Protein AF-A0A2W4S4G4-F1 (afdb_monomer_lite)

Foldseek 3Di:
DDDDDPPPDDDDPPPPDQDPVNDDPPLQDLVNLVVLLVVLVVLLVVLVVPQDPVGGDPVSVVSNVVSVVSNVVSVVSSVVVVD

pLDDT: mean 72.46, std 14.14, range [36.59, 91.12]

Sequence (83 aa):
MMSRNPFGDAP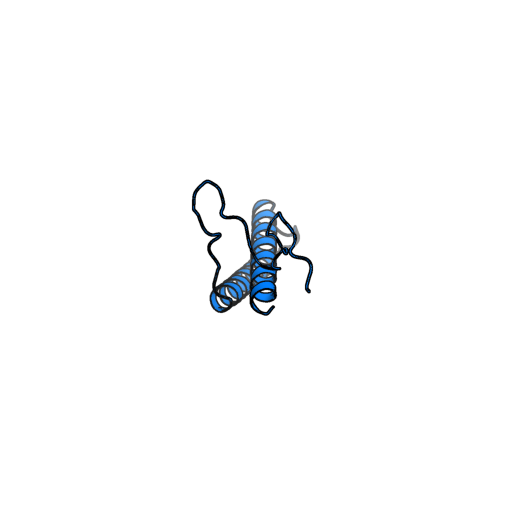FPGTSRPNPFGEEPATMAPGEAARRMEQAARKIRGLRSQLGSEGLTLHGTRELIDEVAAALEAGARALRGLE

Structure (mmCIF, N/CA/C/O backbone):
data_AF-A0A2W4S4G4-F1
#
_entry.id   AF-A0A2W4S4G4-F1
#
loop_
_atom_site.group_PDB
_atom_site.id
_atom_site.type_symbol
_atom_site.label_atom_id
_atom_site.label_alt_id
_atom_site.label_comp_id
_atom_site.label_asym_id
_atom_site.label_entity_id
_atom_site.label_seq_id
_atom_site.pdbx_PDB_ins_code
_atom_site.Cartn_x
_atom_site.Cartn_y
_atom_site.Cartn_z
_atom_site.occupancy
_atom_site.B_iso_or_equiv
_atom_site.auth_seq_id
_atom_site.auth_comp_id
_atom_site.auth_asym_id
_atom_site.auth_atom_id
_atom_site.pdbx_PDB_model_num
ATOM 1 N N . MET A 1 1 ? 35.201 21.273 -41.436 1.00 36.59 1 MET A N 1
ATOM 2 C CA . MET A 1 1 ? 35.609 22.076 -40.264 1.00 36.59 1 MET A CA 1
ATOM 3 C C . MET A 1 1 ? 34.413 22.162 -39.328 1.00 36.59 1 MET A C 1
ATOM 5 O O . MET A 1 1 ? 33.467 22.866 -39.640 1.00 36.59 1 MET A O 1
ATOM 9 N N . MET A 1 2 ? 34.405 21.358 -38.263 1.00 44.22 2 MET A N 1
ATOM 10 C CA . MET A 1 2 ? 33.353 21.320 -37.240 1.00 44.22 2 MET A CA 1
ATOM 11 C C . MET A 1 2 ? 33.936 21.900 -35.951 1.00 44.22 2 MET A C 1
ATOM 13 O O . MET A 1 2 ? 34.953 21.402 -35.465 1.00 44.22 2 MET A O 1
ATOM 17 N N . SER A 1 3 ? 33.320 22.972 -35.450 1.00 52.50 3 SER A N 1
ATOM 18 C CA . SER A 1 3 ? 33.671 23.617 -34.183 1.00 52.50 3 SER A CA 1
ATOM 19 C C . SER A 1 3 ? 33.618 22.610 -33.038 1.00 52.50 3 SER A C 1
ATOM 21 O O . SER A 1 3 ? 32.564 22.048 -32.749 1.00 52.50 3 SER A O 1
ATOM 23 N N . ARG A 1 4 ? 34.762 22.387 -32.384 1.00 53.41 4 ARG A N 1
ATOM 24 C CA . ARG A 1 4 ? 34.853 21.651 -31.119 1.00 53.41 4 ARG A CA 1
ATOM 25 C C . ARG A 1 4 ? 34.585 22.620 -29.973 1.00 53.41 4 ARG A C 1
ATOM 27 O O . ARG A 1 4 ? 35.283 23.624 -29.852 1.00 53.41 4 ARG A O 1
ATOM 34 N N . ASN A 1 5 ? 33.608 22.300 -29.131 1.00 54.59 5 ASN A N 1
ATOM 35 C CA . ASN A 1 5 ? 33.423 22.974 -27.849 1.00 54.59 5 ASN A CA 1
ATOM 36 C C . ASN A 1 5 ? 34.631 22.691 -26.929 1.00 54.59 5 ASN A C 1
ATOM 38 O O . ASN A 1 5 ? 35.030 21.532 -26.813 1.00 54.59 5 ASN A O 1
ATOM 42 N N . PRO A 1 6 ? 35.193 23.703 -26.246 1.00 56.62 6 PRO A N 1
ATOM 43 C CA . PRO A 1 6 ? 36.399 23.551 -25.425 1.00 56.62 6 PRO A CA 1
ATOM 44 C C . PRO A 1 6 ? 36.160 22.955 -24.025 1.00 56.62 6 PRO A C 1
ATOM 46 O O . PRO A 1 6 ? 37.121 22.759 -23.290 1.00 56.62 6 PRO A O 1
ATOM 49 N N . PHE A 1 7 ? 34.912 22.641 -23.654 1.00 57.59 7 PHE A N 1
ATOM 50 C CA . PHE A 1 7 ? 34.547 22.150 -22.313 1.00 57.59 7 PHE A CA 1
ATOM 51 C C . PHE A 1 7 ? 33.706 20.866 -22.304 1.00 57.59 7 PHE A C 1
ATOM 53 O O . PHE A 1 7 ? 33.004 20.616 -21.338 1.00 57.59 7 PHE A O 1
ATOM 60 N N . GLY A 1 8 ? 33.777 20.050 -23.357 1.00 58.25 8 GLY A N 1
ATOM 61 C CA . GLY A 1 8 ? 33.515 18.603 -23.284 1.00 58.25 8 GLY A CA 1
ATOM 62 C C . GLY A 1 8 ? 32.135 18.058 -22.876 1.00 58.25 8 GLY A C 1
ATOM 63 O O . GLY A 1 8 ? 31.911 16.887 -23.149 1.00 58.25 8 GLY A O 1
ATOM 64 N N . ASP A 1 9 ? 31.201 18.824 -22.312 1.00 50.94 9 ASP A N 1
ATOM 65 C CA . ASP A 1 9 ? 29.954 18.262 -21.782 1.00 50.94 9 ASP A CA 1
ATOM 66 C C . ASP A 1 9 ? 28.756 18.571 -22.683 1.00 50.94 9 ASP 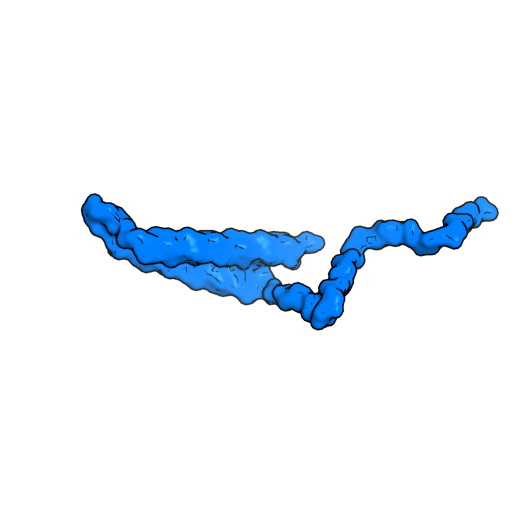A C 1
ATOM 68 O O . ASP A 1 9 ? 28.180 19.661 -22.677 1.00 50.94 9 ASP A O 1
ATOM 72 N N . ALA A 1 10 ? 28.346 17.562 -23.449 1.00 54.38 10 ALA A N 1
ATOM 73 C CA . ALA A 1 10 ? 26.935 17.393 -23.758 1.00 54.38 10 ALA A CA 1
ATOM 74 C C . ALA A 1 10 ? 26.275 16.769 -22.514 1.00 54.38 10 ALA A C 1
ATOM 76 O O . ALA A 1 10 ? 26.778 15.751 -22.032 1.00 54.38 10 ALA A O 1
ATOM 77 N N . PRO A 1 11 ? 25.175 17.317 -21.968 1.00 50.44 11 PRO A N 1
ATOM 78 C CA . PRO A 1 11 ? 24.449 16.619 -20.920 1.00 50.44 11 PRO A CA 1
ATOM 79 C C . PRO A 1 11 ? 23.836 15.355 -21.531 1.00 50.44 11 PRO A C 1
ATOM 81 O O . PRO A 1 11 ? 22.886 15.422 -22.309 1.00 50.44 11 PRO A O 1
ATOM 84 N N . PHE A 1 12 ? 24.401 14.195 -21.202 1.00 52.81 12 PHE A N 1
ATOM 85 C CA . PHE A 1 12 ? 23.750 12.918 -21.460 1.00 52.81 12 PHE A CA 1
ATOM 86 C C . PHE A 1 12 ? 22.488 12.834 -20.584 1.00 52.81 12 PHE A C 1
ATOM 88 O O . PHE A 1 12 ? 22.591 13.008 -19.365 1.00 52.81 12 PHE A O 1
ATOM 95 N N . PRO A 1 13 ? 21.300 12.561 -21.151 1.00 45.66 13 PRO A N 1
ATOM 96 C CA . PRO A 1 13 ? 20.132 12.250 -20.345 1.00 45.66 13 PRO A CA 1
ATOM 97 C C . PRO A 1 13 ? 20.363 10.865 -19.729 1.00 45.66 13 PRO A C 1
ATOM 99 O O . PRO A 1 13 ? 20.359 9.863 -20.438 1.00 45.66 13 PRO A O 1
ATOM 102 N N . GLY A 1 14 ? 20.643 10.815 -18.424 1.00 53.09 14 GLY A N 1
ATOM 103 C CA . GLY A 1 14 ? 20.775 9.551 -17.687 1.00 53.09 14 GLY A CA 1
ATOM 104 C C . GLY A 1 14 ? 21.888 9.477 -16.642 1.00 53.09 14 GLY A C 1
ATOM 105 O O . GLY A 1 14 ? 21.961 8.486 -15.921 1.00 53.09 14 GLY A O 1
ATOM 106 N N . THR A 1 15 ? 22.749 10.488 -16.491 1.00 48.88 15 THR A N 1
ATOM 107 C CA . THR A 1 15 ? 23.807 10.439 -15.469 1.00 48.88 15 THR A CA 1
ATOM 108 C C . THR A 1 15 ? 23.277 10.876 -14.105 1.00 48.88 15 THR A C 1
ATOM 110 O O . THR A 1 15 ? 23.439 12.010 -13.654 1.00 48.88 15 THR A O 1
ATOM 113 N N . SER A 1 16 ? 22.621 9.936 -13.425 1.00 57.09 16 SER A N 1
ATOM 114 C CA . SER A 1 16 ? 22.358 10.040 -11.993 1.00 57.09 16 SER A CA 1
ATOM 115 C C . SER A 1 16 ? 23.705 10.181 -11.276 1.00 57.09 16 SER A C 1
ATOM 117 O O . SER A 1 16 ? 24.526 9.265 -11.296 1.00 57.09 16 SER A O 1
ATOM 119 N N . ARG A 1 17 ? 23.979 11.360 -10.703 1.00 59.75 17 ARG A N 1
ATOM 120 C CA . ARG A 1 17 ? 25.197 11.598 -9.915 1.00 59.75 17 ARG A CA 1
ATOM 121 C C . ARG A 1 17 ? 25.251 10.577 -8.765 1.00 59.75 17 ARG A C 1
ATOM 123 O O . ARG A 1 17 ? 24.252 10.462 -8.054 1.00 59.75 17 ARG A O 1
ATOM 130 N N . PRO A 1 18 ? 26.372 9.862 -8.554 1.00 58.09 18 PRO A N 1
ATOM 131 C CA . PRO A 1 18 ? 26.511 8.964 -7.413 1.00 58.09 18 PRO A CA 1
ATOM 132 C C . PRO A 1 18 ? 26.376 9.738 -6.098 1.00 58.09 18 PRO A C 1
ATOM 134 O O . PRO A 1 18 ? 26.946 10.821 -5.943 1.00 58.09 18 PRO A O 1
ATOM 137 N N . ASN A 1 19 ? 25.615 9.188 -5.153 1.00 56.53 19 ASN A N 1
ATOM 138 C CA . ASN A 1 19 ? 25.487 9.732 -3.802 1.00 56.53 19 ASN A CA 1
ATOM 139 C C . ASN A 1 19 ? 26.877 9.706 -3.117 1.00 56.53 19 ASN A C 1
ATOM 141 O O . ASN A 1 19 ? 27.620 8.742 -3.312 1.00 56.53 19 ASN A O 1
ATOM 145 N N . PRO A 1 20 ? 27.256 10.698 -2.287 1.00 59.28 20 PRO A N 1
ATOM 146 C CA . PRO A 1 20 ? 28.603 10.803 -1.708 1.00 59.28 20 PRO A CA 1
ATOM 147 C C . PRO A 1 20 ? 28.953 9.688 -0.706 1.00 59.28 20 PRO A C 1
ATOM 149 O O . PRO A 1 20 ? 30.097 9.596 -0.272 1.00 59.28 20 PRO A O 1
ATOM 152 N N . PHE A 1 21 ? 27.988 8.831 -0.363 1.00 65.56 21 PHE A N 1
ATOM 153 C CA . PHE A 1 21 ? 28.171 7.632 0.458 1.00 65.56 21 PHE A CA 1
ATOM 154 C C . PHE A 1 21 ? 28.287 6.338 -0.365 1.00 65.56 21 PHE A C 1
ATOM 156 O O . PHE A 1 21 ? 28.324 5.258 0.211 1.00 65.56 21 PHE A O 1
ATOM 163 N N . GLY A 1 22 ? 28.338 6.420 -1.700 1.00 53.75 22 GLY A N 1
ATOM 164 C CA . GLY A 1 22 ? 28.547 5.260 -2.575 1.00 53.75 22 GLY A CA 1
ATOM 165 C C . GLY A 1 22 ? 27.388 4.259 -2.627 1.00 53.75 22 GLY A C 1
ATOM 166 O O . GLY A 1 22 ? 27.486 3.268 -3.342 1.00 53.75 22 GLY A O 1
ATOM 167 N N . GLU A 1 23 ? 26.286 4.506 -1.917 1.00 54.34 23 GLU A N 1
ATOM 168 C CA . GLU A 1 23 ? 25.072 3.710 -2.062 1.00 54.34 23 GLU A CA 1
ATOM 169 C C . GLU A 1 23 ? 24.370 4.106 -3.361 1.00 54.34 23 GLU A C 1
ATOM 171 O O . GLU A 1 23 ? 23.758 5.176 -3.470 1.00 54.34 23 GLU A O 1
ATOM 176 N N . GLU A 1 24 ? 24.470 3.231 -4.364 1.00 58.22 24 GLU A N 1
ATOM 177 C CA . GLU A 1 24 ? 23.507 3.228 -5.457 1.00 58.22 24 GLU A CA 1
ATOM 178 C C . GLU A 1 24 ? 22.107 3.108 -4.839 1.00 58.22 24 GLU A C 1
ATOM 180 O O . GLU A 1 24 ? 21.903 2.256 -3.965 1.00 58.22 24 GLU A O 1
ATOM 185 N N . PRO A 1 25 ? 21.133 3.953 -5.230 1.00 56.31 25 PRO A N 1
ATOM 186 C CA . PRO A 1 25 ? 19.770 3.774 -4.761 1.00 56.31 25 PRO A CA 1
ATOM 187 C C . PRO A 1 25 ? 19.359 2.361 -5.152 1.00 56.31 25 PRO A C 1
ATOM 189 O O . PRO A 1 25 ? 19.338 2.058 -6.341 1.00 56.31 25 PRO A O 1
ATOM 192 N N . ALA A 1 26 ? 19.087 1.505 -4.164 1.00 60.69 26 ALA A N 1
ATOM 193 C CA . ALA A 1 26 ? 18.727 0.116 -4.406 1.00 60.69 26 ALA A CA 1
ATOM 194 C C . ALA A 1 26 ? 17.576 0.076 -5.420 1.00 60.69 26 ALA A C 1
ATOM 196 O O . ALA A 1 26 ? 16.429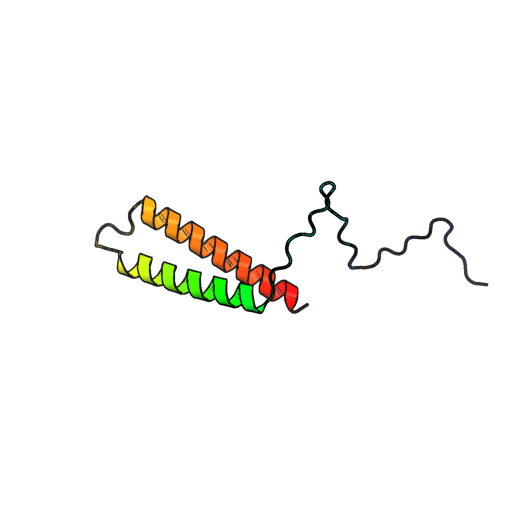 0.423 -5.110 1.00 60.69 26 ALA A O 1
ATOM 197 N N . THR A 1 27 ? 17.902 -0.272 -6.663 1.00 63.41 27 THR A N 1
ATOM 198 C CA . THR A 1 27 ? 16.948 -0.339 -7.759 1.00 63.41 27 THR A CA 1
ATOM 199 C C . THR A 1 27 ? 16.144 -1.608 -7.546 1.00 63.41 27 THR A C 1
ATOM 201 O O . THR A 1 27 ? 16.549 -2.716 -7.879 1.00 63.41 27 THR A O 1
ATOM 204 N N . MET A 1 28 ? 15.001 -1.452 -6.884 1.00 67.25 28 MET A N 1
ATOM 205 C CA . MET A 1 28 ? 14.055 -2.541 -6.686 1.00 67.25 28 MET A CA 1
ATOM 206 C C . MET A 1 28 ? 13.596 -3.043 -8.052 1.00 67.25 28 MET A C 1
ATOM 208 O O . MET A 1 28 ? 13.112 -2.255 -8.869 1.00 67.25 28 MET A O 1
ATOM 212 N N . ALA A 1 29 ? 13.733 -4.345 -8.295 1.00 74.81 29 ALA A N 1
ATOM 213 C CA . ALA A 1 29 ? 13.311 -4.925 -9.560 1.00 74.81 29 ALA A CA 1
ATOM 214 C C . ALA A 1 29 ? 11.795 -4.702 -9.760 1.00 74.81 29 ALA A C 1
ATOM 216 O O . ALA A 1 29 ? 11.033 -4.825 -8.794 1.00 74.81 29 ALA A O 1
ATOM 217 N N . PRO A 1 30 ? 11.307 -4.444 -10.989 1.00 71.00 30 PRO A N 1
ATOM 218 C CA . PRO A 1 30 ? 9.879 -4.208 -11.238 1.00 71.00 30 PRO A CA 1
ATOM 219 C C . PRO A 1 30 ? 8.960 -5.311 -10.685 1.00 71.00 30 PRO A C 1
ATOM 221 O O . PRO A 1 30 ? 7.883 -5.033 -10.157 1.00 71.00 30 PRO A O 1
ATOM 224 N N . GLY A 1 31 ? 9.411 -6.571 -10.721 1.00 73.38 31 GLY A N 1
ATOM 225 C CA . GLY A 1 31 ? 8.683 -7.700 -10.134 1.00 73.38 31 GLY A CA 1
ATOM 226 C C . GLY A 1 31 ? 8.574 -7.655 -8.603 1.00 73.38 31 GLY A C 1
ATOM 227 O O . GLY A 1 31 ? 7.569 -8.092 -8.044 1.00 73.38 31 GLY A O 1
ATOM 228 N N . GLU A 1 32 ? 9.566 -7.102 -7.905 1.00 75.25 32 GLU A N 1
ATOM 229 C CA . GLU A 1 32 ? 9.504 -6.890 -6.453 1.00 75.25 32 GLU A CA 1
ATOM 230 C C . GLU A 1 32 ? 8.573 -5.731 -6.093 1.00 75.25 32 GLU A C 1
ATOM 232 O O . GLU A 1 32 ? 7.817 -5.827 -5.123 1.00 75.25 32 GLU A O 1
ATOM 237 N N . ALA A 1 33 ? 8.567 -4.674 -6.908 1.00 75.88 33 ALA A N 1
ATOM 238 C CA . ALA A 1 33 ? 7.643 -3.559 -6.752 1.00 75.88 33 ALA A CA 1
ATOM 239 C C . ALA A 1 33 ? 6.182 -4.020 -6.891 1.00 75.88 33 ALA A C 1
ATOM 241 O O . ALA A 1 33 ? 5.363 -3.730 -6.018 1.00 75.88 33 ALA A O 1
ATOM 242 N N . ALA A 1 34 ? 5.873 -4.833 -7.909 1.00 76.06 34 ALA A N 1
ATOM 243 C CA . ALA A 1 34 ? 4.544 -5.424 -8.084 1.00 76.06 34 ALA A CA 1
ATOM 244 C C . ALA A 1 34 ? 4.116 -6.271 -6.869 1.00 76.06 34 ALA A C 1
ATOM 246 O O . ALA A 1 34 ? 3.013 -6.106 -6.345 1.00 76.06 34 ALA A O 1
ATOM 247 N N . ARG A 1 35 ? 5.016 -7.116 -6.344 1.00 81.50 35 ARG A N 1
ATOM 248 C CA . ARG A 1 35 ? 4.747 -7.916 -5.134 1.00 81.50 35 ARG A CA 1
ATOM 249 C C . ARG A 1 35 ? 4.479 -7.049 -3.903 1.00 81.50 35 ARG A C 1
ATOM 251 O O . ARG A 1 35 ? 3.586 -7.375 -3.122 1.00 81.50 35 ARG A O 1
ATOM 258 N N . ARG A 1 36 ? 5.211 -5.942 -3.721 1.00 81.19 36 ARG A N 1
ATOM 259 C CA . ARG A 1 36 ? 4.949 -4.993 -2.624 1.00 81.19 36 ARG A CA 1
ATOM 260 C C . ARG A 1 36 ? 3.579 -4.336 -2.754 1.00 81.19 36 ARG A C 1
ATOM 262 O O . ARG A 1 36 ? 2.854 -4.273 -1.764 1.00 81.19 36 ARG A O 1
ATOM 269 N N . MET A 1 37 ? 3.191 -3.915 -3.958 1.00 79.44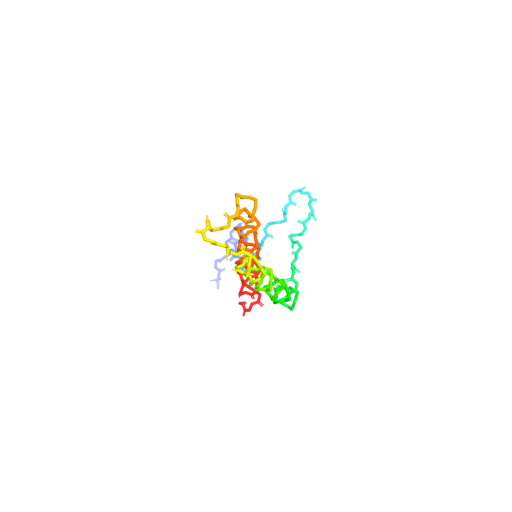 37 MET A N 1
ATOM 270 C CA . MET A 1 37 ? 1.855 -3.358 -4.202 1.00 79.44 37 MET A CA 1
ATOM 271 C C . MET A 1 37 ? 0.749 -4.363 -3.855 1.00 79.44 37 MET A C 1
ATOM 273 O O . MET A 1 37 ? -0.233 -4.004 -3.206 1.00 79.44 37 MET A O 1
ATOM 277 N N . GLU A 1 38 ? 0.914 -5.636 -4.227 1.00 83.31 38 GLU A N 1
ATOM 278 C CA . GLU A 1 38 ? -0.048 -6.687 -3.880 1.00 83.31 38 GLU A CA 1
ATOM 279 C C . GLU A 1 38 ? -0.164 -6.911 -2.367 1.00 83.31 38 GLU A C 1
ATOM 281 O O . GLU A 1 38 ? -1.272 -7.086 -1.850 1.00 83.31 38 GLU A O 1
ATOM 286 N N . GLN A 1 39 ? 0.960 -6.914 -1.646 1.00 86.19 39 GLN A N 1
ATOM 287 C CA . GLN A 1 39 ? 0.976 -7.064 -0.189 1.00 86.19 39 GLN A CA 1
ATOM 288 C C . GLN A 1 39 ? 0.270 -5.895 0.503 1.00 86.19 39 GLN A C 1
ATOM 290 O O . GLN A 1 39 ? -0.604 -6.128 1.343 1.00 86.19 39 GLN A O 1
ATOM 295 N N . ALA A 1 40 ? 0.574 -4.662 0.098 1.00 81.75 40 ALA A N 1
ATOM 296 C CA . ALA A 1 40 ? -0.092 -3.472 0.612 1.00 81.75 40 ALA A CA 1
ATOM 297 C C . ALA A 1 40 ? -1.606 -3.518 0.340 1.00 81.75 40 ALA A C 1
ATOM 299 O O . ALA A 1 40 ? -2.418 -3.327 1.244 1.00 81.75 40 ALA A O 1
ATOM 300 N N . ALA A 1 41 ? -2.021 -3.917 -0.868 1.00 83.75 41 ALA A N 1
ATOM 301 C CA . ALA A 1 41 ? -3.435 -4.071 -1.215 1.00 83.75 41 ALA A CA 1
ATOM 302 C C . ALA A 1 41 ? -4.169 -5.138 -0.374 1.00 83.75 41 ALA A C 1
ATOM 304 O O . ALA A 1 41 ? -5.382 -5.034 -0.154 1.00 83.75 41 ALA A O 1
ATOM 305 N N . ARG A 1 42 ? -3.474 -6.187 0.087 1.00 87.75 42 ARG A N 1
ATOM 306 C CA . ARG A 1 42 ? -4.037 -7.183 1.018 1.00 87.75 42 ARG A CA 1
ATOM 307 C C . ARG A 1 42 ? -4.198 -6.598 2.418 1.00 87.75 42 ARG A C 1
ATOM 309 O O . ARG A 1 42 ? -5.265 -6.762 3.007 1.00 87.75 42 ARG A O 1
ATOM 316 N N . LYS A 1 43 ? -3.190 -5.880 2.918 1.00 83.12 43 LYS A N 1
ATOM 317 C CA . LYS A 1 43 ? -3.237 -5.228 4.235 1.00 83.12 43 LYS A CA 1
ATOM 318 C C . LYS A 1 43 ? -4.320 -4.156 4.306 1.00 83.12 43 LYS A C 1
ATOM 320 O O . LYS A 1 43 ? -5.131 -4.191 5.223 1.00 83.12 43 LYS A O 1
ATOM 325 N N . ILE A 1 44 ? -4.431 -3.305 3.284 1.00 83.81 44 ILE A N 1
ATOM 326 C CA . ILE A 1 44 ? -5.503 -2.304 3.154 1.00 83.81 44 ILE A CA 1
ATOM 327 C C . ILE A 1 44 ? -6.888 -2.966 3.227 1.00 83.81 44 ILE A C 1
ATOM 329 O O . ILE A 1 44 ? -7.778 -2.484 3.925 1.00 83.81 44 ILE A O 1
ATOM 333 N N . ARG A 1 45 ? -7.085 -4.108 2.549 1.00 83.38 45 ARG A N 1
ATOM 334 C CA . ARG A 1 45 ? -8.343 -4.873 2.635 1.00 83.38 45 ARG A CA 1
ATOM 335 C C . ARG A 1 45 ? -8.596 -5.438 4.034 1.00 83.38 45 ARG A C 1
ATOM 337 O O . ARG A 1 45 ? -9.740 -5.407 4.483 1.00 83.38 45 ARG A O 1
ATOM 344 N N . GLY A 1 46 ? -7.554 -5.917 4.710 1.00 84.06 46 GLY A N 1
ATOM 345 C CA . GLY A 1 46 ? -7.617 -6.361 6.103 1.00 84.06 46 GLY A CA 1
ATOM 346 C C . GLY A 1 46 ? -8.046 -5.235 7.045 1.00 84.06 46 GLY A C 1
ATOM 347 O O . GLY A 1 46 ? -9.042 -5.379 7.749 1.00 84.06 46 GLY A O 1
ATOM 348 N N . LEU A 1 47 ? -7.379 -4.082 6.977 1.00 81.75 47 LEU A N 1
ATOM 349 C CA . LEU A 1 47 ? -7.725 -2.883 7.748 1.00 81.75 47 LEU A CA 1
ATOM 350 C C . LEU A 1 47 ? -9.159 -2.420 7.465 1.00 81.75 47 LEU A C 1
ATOM 352 O O . LEU A 1 47 ? -9.901 -2.095 8.387 1.00 81.75 47 LEU A O 1
ATOM 356 N N . ARG A 1 48 ? -9.608 -2.487 6.204 1.00 81.31 48 ARG A N 1
ATOM 357 C CA . ARG A 1 48 ? -11.005 -2.195 5.850 1.00 81.31 48 ARG A CA 1
ATOM 358 C C . ARG A 1 48 ? -11.993 -3.155 6.512 1.00 81.31 48 ARG A C 1
ATOM 360 O O . ARG A 1 48 ? -13.078 -2.736 6.887 1.00 81.31 48 ARG A O 1
ATOM 367 N N . SER A 1 49 ? -11.652 -4.437 6.640 1.00 81.94 49 SER A N 1
ATOM 368 C CA . SER A 1 49 ? -12.524 -5.417 7.307 1.00 81.94 49 SER A CA 1
ATOM 369 C C . SER A 1 49 ? -12.635 -5.207 8.820 1.00 81.94 49 SER A C 1
ATOM 371 O O . SER A 1 49 ? -13.578 -5.698 9.428 1.00 81.94 49 SER A O 1
ATOM 373 N N . GLN A 1 50 ? -11.706 -4.450 9.410 1.00 79.75 50 GLN A N 1
ATOM 374 C CA . GLN A 1 50 ? -11.711 -4.070 10.823 1.00 79.75 50 GLN A CA 1
ATOM 375 C C . GLN A 1 50 ? -12.498 -2.776 11.097 1.00 79.75 50 GLN A C 1
ATOM 377 O O . GLN A 1 50 ? -12.600 -2.371 12.254 1.00 79.75 50 GLN A O 1
ATOM 382 N N . LEU A 1 51 ? -13.064 -2.120 10.072 1.00 82.06 51 LEU A N 1
ATOM 383 C CA . LEU A 1 51 ? -13.945 -0.969 10.283 1.00 82.06 51 LEU A CA 1
ATOM 384 C C . LEU A 1 51 ? -15.238 -1.404 10.988 1.00 82.06 51 LEU A C 1
ATOM 386 O O . LEU A 1 51 ? -16.063 -2.114 10.412 1.00 82.06 51 LEU A O 1
ATOM 390 N N . GLY A 1 52 ? -15.417 -0.926 12.219 1.00 77.62 52 GLY A N 1
ATOM 391 C CA . GLY A 1 52 ? -16.684 -0.966 12.949 1.00 77.62 52 GLY A CA 1
ATOM 392 C C . GLY A 1 52 ? -17.500 0.321 12.774 1.00 77.62 52 GLY A C 1
ATOM 393 O O . GLY A 1 52 ? -17.179 1.171 11.943 1.00 77.62 52 GLY A O 1
ATOM 394 N N . SER A 1 53 ? -18.538 0.498 13.599 1.00 70.38 53 SER A N 1
ATOM 395 C CA . SER A 1 53 ? -19.400 1.696 13.600 1.00 70.38 53 SER A CA 1
ATOM 396 C C . SER A 1 53 ? -18.661 2.997 13.934 1.00 70.38 53 SER A C 1
ATOM 398 O O . SER A 1 53 ? -19.114 4.069 13.549 1.00 70.38 53 SER A O 1
ATOM 400 N N . GLU A 1 54 ? -17.527 2.906 14.629 1.00 77.94 54 GLU A N 1
ATOM 401 C CA . GLU A 1 54 ? -16.689 4.048 15.023 1.00 77.94 54 GLU A CA 1
ATOM 402 C C . GLU A 1 54 ? -15.571 4.363 14.009 1.00 77.94 54 GLU A C 1
ATOM 404 O O . GLU A 1 54 ? -14.832 5.330 14.181 1.00 77.94 54 GLU A O 1
ATOM 409 N N . GLY A 1 55 ? -15.449 3.580 12.930 1.00 83.62 55 GLY A N 1
ATOM 410 C CA . GLY A 1 55 ? -14.352 3.699 11.968 1.00 83.62 55 GLY A CA 1
ATOM 411 C C . GLY A 1 55 ? -13.096 2.915 12.368 1.00 83.62 55 GLY A C 1
ATOM 412 O O . GLY A 1 55 ? -13.142 2.011 13.201 1.00 83.62 55 GLY A O 1
ATOM 413 N N . LEU A 1 56 ? -11.969 3.221 11.716 1.00 82.75 56 LEU A N 1
ATOM 414 C CA . LEU A 1 56 ? -10.656 2.668 12.071 1.00 82.75 56 LEU A CA 1
ATOM 415 C C . LEU A 1 56 ? -10.124 3.357 13.331 1.00 82.75 56 LEU A C 1
ATOM 417 O O . LEU A 1 56 ? -10.253 4.570 13.493 1.00 82.75 56 LEU A O 1
ATOM 421 N N . THR A 1 57 ? -9.443 2.599 14.191 1.00 88.88 57 THR A N 1
ATOM 422 C CA . THR A 1 57 ? -8.692 3.185 15.310 1.00 88.88 57 THR A CA 1
ATOM 423 C C . THR A 1 57 ? -7.603 4.132 14.787 1.00 88.88 57 THR A C 1
ATOM 425 O O . THR A 1 57 ? -7.171 4.031 13.635 1.00 88.88 57 THR A O 1
ATOM 428 N N . LEU A 1 58 ? -7.095 5.041 15.630 1.00 89.00 58 LEU A N 1
ATOM 429 C CA . LEU A 1 58 ? -5.990 5.935 15.247 1.00 89.00 58 LEU A CA 1
ATOM 430 C C . LEU A 1 58 ? -4.760 5.146 14.763 1.00 89.00 58 LEU A C 1
ATOM 432 O O . LEU A 1 58 ? -4.097 5.536 13.806 1.00 89.00 58 LEU A O 1
ATOM 436 N N . HIS A 1 59 ? -4.475 4.020 15.418 1.00 88.06 59 HIS A N 1
ATOM 437 C CA . HIS A 1 59 ? -3.390 3.124 15.038 1.00 88.06 59 HIS A CA 1
ATOM 438 C C . HIS A 1 59 ? -3.647 2.473 13.674 1.00 88.06 59 HIS A C 1
ATOM 440 O O . HIS A 1 59 ? -2.809 2.608 12.788 1.00 88.06 59 HIS A O 1
ATOM 446 N N . GLY A 1 60 ? -4.828 1.882 13.460 1.00 87.00 60 GLY A N 1
ATOM 447 C CA . GLY A 1 60 ? -5.178 1.281 12.169 1.00 87.00 60 GLY A CA 1
ATOM 448 C C . GLY A 1 60 ? -5.247 2.304 11.030 1.00 87.00 60 GLY A C 1
ATOM 449 O O . GLY A 1 60 ? -4.922 1.989 9.890 1.00 87.00 60 GLY A O 1
ATOM 450 N N . THR A 1 61 ? -5.609 3.555 11.328 1.00 87.88 61 THR A N 1
ATOM 451 C CA . THR A 1 61 ? -5.570 4.657 10.354 1.00 87.88 61 THR A CA 1
ATOM 452 C C . THR A 1 61 ? -4.135 4.994 9.944 1.00 87.88 61 THR A C 1
ATOM 454 O O . THR A 1 61 ? -3.885 5.220 8.764 1.00 87.88 61 THR A O 1
ATOM 457 N N . ARG A 1 62 ? -3.179 4.996 10.885 1.00 90.50 62 ARG A N 1
ATOM 458 C CA . ARG A 1 62 ? -1.753 5.189 10.564 1.00 90.50 62 ARG A CA 1
ATOM 459 C C . ARG A 1 62 ? -1.218 4.041 9.716 1.00 90.50 62 ARG A C 1
ATOM 461 O O . ARG A 1 62 ? -0.644 4.304 8.669 1.00 90.50 62 ARG A O 1
ATOM 468 N N . GLU A 1 63 ? -1.508 2.798 10.099 1.00 89.75 63 GLU A N 1
ATOM 469 C CA . GLU A 1 63 ? -1.118 1.626 9.303 1.00 89.75 63 GLU A CA 1
ATOM 470 C C . GLU A 1 63 ? -1.708 1.668 7.888 1.00 89.75 63 GLU A C 1
ATOM 472 O O . GLU A 1 63 ? -1.032 1.333 6.918 1.00 89.75 63 GLU A O 1
ATOM 477 N N . LEU A 1 64 ? -2.957 2.125 7.747 1.00 87.56 64 LEU A N 1
ATOM 478 C CA . LEU A 1 64 ? -3.584 2.299 6.441 1.00 87.56 64 LEU A CA 1
ATOM 479 C C . LEU A 1 64 ? -2.827 3.324 5.589 1.00 87.56 64 LEU A C 1
ATOM 481 O O . LEU A 1 64 ? -2.581 3.067 4.412 1.00 87.56 64 LEU A O 1
ATOM 485 N N . ILE A 1 65 ? -2.478 4.475 6.168 1.00 89.62 65 ILE A N 1
ATOM 486 C CA . ILE A 1 65 ? -1.736 5.537 5.477 1.00 89.62 65 ILE A CA 1
ATOM 487 C C . ILE A 1 65 ? -0.356 5.032 5.050 1.00 89.62 65 ILE A C 1
ATOM 489 O O . ILE A 1 65 ? 0.021 5.229 3.894 1.00 89.62 65 ILE A O 1
ATOM 493 N N . ASP A 1 66 ? 0.355 4.342 5.940 1.00 91.12 66 ASP A N 1
ATOM 494 C CA . ASP A 1 66 ? 1.690 3.808 5.667 1.00 91.12 66 ASP A CA 1
ATOM 495 C C . ASP A 1 66 ? 1.660 2.785 4.523 1.00 91.12 66 ASP A C 1
ATOM 497 O O . ASP A 1 66 ? 2.478 2.845 3.603 1.00 91.12 66 ASP A O 1
ATOM 501 N N . GLU A 1 67 ? 0.675 1.883 4.512 1.00 89.00 67 GLU A N 1
ATOM 502 C CA . GLU A 1 67 ? 0.538 0.886 3.445 1.00 89.00 67 GLU A CA 1
ATOM 503 C C . GLU A 1 67 ? 0.100 1.497 2.110 1.00 89.00 67 GLU A C 1
ATOM 505 O O . GLU A 1 67 ? 0.580 1.084 1.052 1.00 89.00 67 GLU A O 1
ATOM 510 N N . VAL A 1 68 ? -0.769 2.512 2.126 1.00 88.25 68 VAL A N 1
ATOM 511 C CA . VAL A 1 68 ? -1.124 3.255 0.908 1.00 88.25 68 VAL A CA 1
ATOM 512 C C . VAL A 1 68 ? 0.100 3.980 0.348 1.00 88.25 68 VAL A C 1
ATOM 514 O O . VAL A 1 68 ? 0.365 3.880 -0.850 1.00 88.25 68 VAL A O 1
ATOM 517 N N . ALA A 1 69 ? 0.880 4.660 1.191 1.00 86.75 69 ALA A N 1
ATOM 518 C CA . ALA A 1 69 ? 2.105 5.334 0.771 1.00 86.75 69 ALA A CA 1
ATOM 519 C C . ALA A 1 69 ? 3.123 4.340 0.186 1.00 86.75 69 ALA A C 1
ATOM 521 O O . ALA A 1 69 ? 3.627 4.551 -0.919 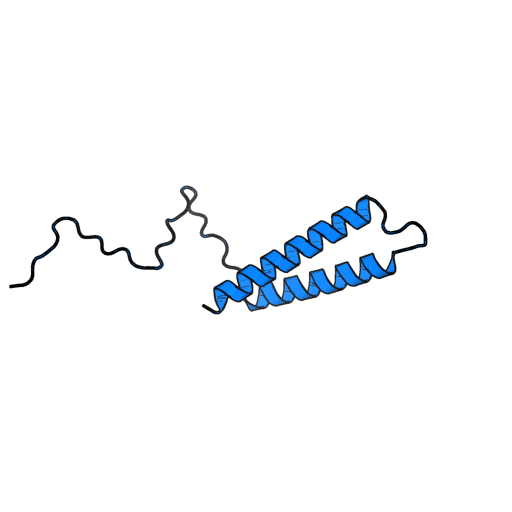1.00 86.75 69 ALA A O 1
ATOM 522 N N . ALA A 1 70 ? 3.348 3.207 0.859 1.00 84.31 70 ALA A N 1
ATOM 523 C CA . ALA A 1 70 ? 4.246 2.158 0.386 1.00 84.31 70 ALA A CA 1
ATOM 524 C C . ALA A 1 70 ? 3.804 1.564 -0.965 1.00 84.31 70 ALA A C 1
ATOM 526 O O . ALA A 1 70 ? 4.643 1.319 -1.838 1.00 84.31 70 ALA A O 1
ATOM 527 N N . ALA A 1 71 ? 2.497 1.364 -1.171 1.00 83.19 71 ALA A N 1
ATOM 528 C CA . ALA A 1 71 ? 1.951 0.906 -2.448 1.00 83.19 71 ALA A CA 1
ATOM 529 C C . ALA A 1 71 ? 2.178 1.926 -3.573 1.00 83.19 71 ALA A C 1
ATOM 531 O O . ALA A 1 71 ? 2.566 1.546 -4.679 1.00 83.19 71 ALA A O 1
ATOM 532 N N . LEU A 1 72 ? 1.950 3.213 -3.294 1.00 86.19 72 LEU A N 1
ATOM 533 C CA . LEU A 1 72 ? 2.139 4.296 -4.260 1.00 86.19 72 LEU A CA 1
ATOM 534 C C . LEU A 1 72 ? 3.613 4.455 -4.648 1.00 86.19 72 LEU A C 1
ATOM 536 O O . LEU A 1 72 ? 3.918 4.586 -5.832 1.00 86.19 72 LEU A O 1
ATOM 540 N N . GLU A 1 73 ? 4.535 4.376 -3.686 1.00 85.00 73 GLU A N 1
ATOM 541 C CA . GLU A 1 73 ? 5.975 4.398 -3.960 1.00 85.00 73 GLU A CA 1
ATOM 542 C C . GLU A 1 73 ? 6.421 3.208 -4.810 1.00 85.00 73 GLU A C 1
ATOM 544 O O . GLU A 1 73 ? 7.185 3.375 -5.765 1.00 85.00 73 GLU A O 1
ATOM 549 N N . ALA A 1 74 ? 5.945 2.005 -4.479 1.00 81.56 74 ALA A N 1
ATOM 550 C CA . ALA A 1 74 ? 6.236 0.810 -5.260 1.00 81.56 74 ALA A CA 1
ATOM 551 C C . ALA A 1 74 ? 5.698 0.946 -6.694 1.00 81.56 74 ALA A C 1
ATOM 553 O O . ALA A 1 74 ? 6.427 0.668 -7.645 1.00 81.56 74 ALA A O 1
ATOM 554 N N . GLY A 1 75 ? 4.478 1.467 -6.863 1.00 82.31 75 GLY A N 1
ATOM 555 C CA . GLY A 1 75 ? 3.899 1.749 -8.177 1.00 82.31 75 GLY A CA 1
ATOM 556 C C . GLY A 1 75 ? 4.700 2.773 -8.978 1.00 82.31 75 GLY A C 1
ATOM 557 O O . GLY A 1 75 ? 5.026 2.525 -10.136 1.00 82.31 75 GLY A O 1
ATOM 558 N N . ALA A 1 76 ? 5.098 3.886 -8.360 1.00 80.31 76 ALA A N 1
ATOM 559 C CA . ALA A 1 76 ? 5.922 4.901 -9.012 1.00 80.31 76 ALA A CA 1
ATOM 560 C C . ALA A 1 76 ? 7.288 4.348 -9.456 1.00 80.31 76 ALA A C 1
ATOM 562 O O . ALA A 1 76 ? 7.756 4.673 -10.546 1.00 80.31 76 ALA A O 1
ATOM 563 N N . ARG A 1 77 ? 7.922 3.487 -8.646 1.00 76.56 77 ARG A N 1
ATOM 564 C CA . ARG A 1 77 ? 9.177 2.812 -9.022 1.00 76.56 77 ARG A CA 1
ATOM 565 C C . ARG A 1 77 ? 8.978 1.834 -10.177 1.00 76.56 77 ARG A C 1
ATOM 567 O O . ARG A 1 77 ? 9.791 1.833 -11.093 1.00 76.56 77 ARG A O 1
ATOM 574 N N . ALA A 1 78 ? 7.904 1.045 -10.155 1.00 77.31 78 ALA A N 1
ATOM 575 C CA . ALA A 1 78 ? 7.587 0.124 -11.243 1.00 77.31 78 ALA A CA 1
ATOM 576 C C . ALA A 1 78 ? 7.367 0.870 -12.567 1.00 77.31 78 ALA A C 1
ATOM 578 O O . ALA A 1 78 ? 7.905 0.451 -13.585 1.00 77.31 78 ALA A O 1
ATOM 579 N N . LEU A 1 79 ? 6.644 1.998 -12.539 1.00 75.88 79 LEU A N 1
ATOM 580 C CA . LEU A 1 79 ? 6.412 2.836 -13.720 1.00 75.88 79 LEU A CA 1
ATOM 581 C C . LEU A 1 79 ? 7.714 3.422 -14.284 1.00 75.88 79 LEU A C 1
ATOM 583 O O . LEU A 1 79 ? 7.922 3.354 -15.488 1.00 75.88 79 LEU A O 1
ATOM 587 N N . ARG A 1 80 ? 8.622 3.915 -13.430 1.00 75.75 80 ARG A N 1
ATOM 588 C CA . ARG A 1 80 ? 9.949 4.400 -13.865 1.00 75.75 80 ARG A CA 1
ATOM 589 C C . ARG A 1 80 ? 10.838 3.307 -14.456 1.00 75.75 80 ARG A C 1
ATOM 591 O O . ARG A 1 80 ? 11.737 3.619 -15.215 1.00 75.75 80 ARG A O 1
ATOM 598 N N . GLY A 1 81 ? 10.629 2.047 -14.076 1.00 66.94 81 GLY A N 1
ATOM 599 C CA . GLY A 1 81 ? 11.365 0.909 -14.632 1.00 66.94 81 GLY A CA 1
ATOM 600 C C . GLY A 1 81 ? 10.847 0.425 -15.992 1.00 66.94 81 GLY A C 1
ATOM 601 O O . GLY A 1 81 ? 11.409 -0.528 -16.526 1.00 66.94 81 GLY A O 1
ATOM 602 N N . LEU A 1 82 ? 9.761 1.014 -16.511 1.00 67.06 82 LEU A N 1
ATOM 603 C CA . LEU A 1 82 ? 9.204 0.731 -17.840 1.00 67.06 82 LEU A CA 1
ATOM 604 C C . LEU A 1 82 ? 9.606 1.779 -18.897 1.00 67.06 82 LEU A C 1
ATOM 606 O O . LEU A 1 82 ? 9.379 1.530 -20.081 1.00 67.06 82 LEU A O 1
ATOM 610 N 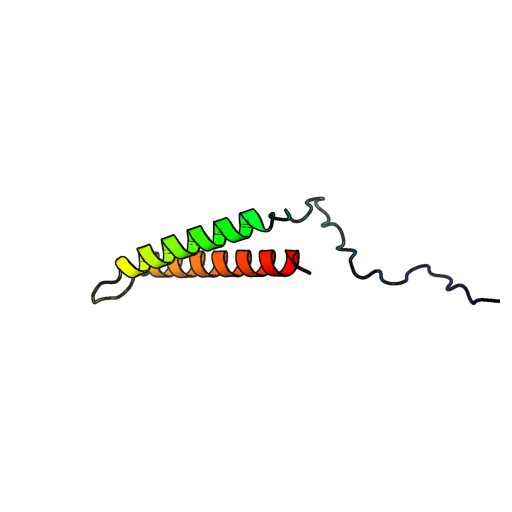N . GLU A 1 83 ? 10.148 2.926 -18.470 1.00 53.22 83 GLU A N 1
ATOM 611 C CA . GLU A 1 83 ? 10.759 3.963 -19.323 1.00 53.22 83 GLU A CA 1
ATOM 612 C C . GLU A 1 83 ? 12.213 3.607 -19.666 1.00 53.22 83 GLU A C 1
ATOM 614 O O . GLU A 1 83 ? 12.620 3.885 -20.817 1.00 53.22 83 GLU A O 1
#

Secondary structure (DSSP, 8-state):
--PPPTT-----TT--PPPTT--------HHHHHHHHHHHHHHHHHHHHT-BTTBS-HHHHHHHHHHHHHHHHHHHHHHHT--

Radius of gyration: 21.41 Å; chains: 1; bounding box: 56×32×56 Å